Protein AF-A0A957CKR8-F1 (afdb_monomer)

Radius of gyration: 35.88 Å; Cα contacts (8 Å, |Δi|>4): 45; chains: 1; bounding box: 69×23×106 Å

pLDDT: mean 91.02, std 6.75, range [61.56, 97.62]

Solvent-accessible surface area (backbone atoms only — not comparable to full-atom values): 6537 Å² total; per-residue (Å²): 115,71,66,60,54,52,53,49,51,50,51,51,52,55,48,52,51,50,53,52,52,52,51,50,52,53,52,53,57,60,50,49,59,48,54,59,52,50,52,52,50,53,50,48,52,50,32,50,52,49,28,52,53,29,53,52,51,40,51,53,49,52,52,52,50,53,54,50,51,52,50,43,53,52,50,51,50,48,68,72,62,67,77,67,79,50,69,66,60,50,52,52,51,53,52,50,45,59,50,51,50,56,53,47,54,55,49,54,52,53,41,52,55,35,48,52,56,28,62,78,38,109

Structure (mmCIF, N/CA/C/O backbone):
data_AF-A0A957CKR8-F1
#
_entry.id   AF-A0A957CKR8-F1
#
loop_
_atom_site.group_PDB
_atom_site.id
_atom_site.type_symbol
_atom_site.label_atom_id
_atom_site.label_alt_id
_atom_site.label_comp_id
_atom_site.label_asym_id
_atom_site.label_entity_id
_atom_site.label_seq_id
_atom_site.pdbx_PDB_ins_code
_atom_site.Cartn_x
_atom_site.Cartn_y
_atom_site.Cartn_z
_atom_site.occupancy
_atom_site.B_iso_or_equiv
_atom_site.auth_seq_id
_atom_site.auth_comp_id
_atom_site.auth_asym_id
_atom_site.auth_atom_id
_atom_site.pdbx_PDB_model_num
ATOM 1 N N . MET A 1 1 ? 41.851 12.920 -68.587 1.00 61.56 1 MET A N 1
ATOM 2 C CA . MET A 1 1 ? 42.526 12.250 -67.449 1.00 61.56 1 MET A CA 1
ATOM 3 C C . MET A 1 1 ? 42.077 12.803 -66.088 1.00 61.56 1 MET A C 1
ATOM 5 O O . MET A 1 1 ? 41.659 12.007 -65.261 1.00 61.56 1 MET A O 1
ATOM 9 N N . GLY A 1 2 ? 42.070 14.126 -65.850 1.00 79.38 2 GLY A N 1
ATOM 10 C CA . GLY A 1 2 ? 41.683 14.706 -64.543 1.00 79.38 2 GLY A CA 1
ATOM 11 C C . GLY A 1 2 ? 40.209 14.538 -64.128 1.00 79.38 2 GLY A C 1
ATOM 12 O O . GLY A 1 2 ? 39.938 14.202 -62.980 1.00 79.38 2 GLY A O 1
ATOM 13 N N . GLN A 1 3 ? 39.256 14.680 -65.059 1.00 81.94 3 GLN A N 1
ATOM 14 C CA . GLN A 1 3 ? 37.820 14.490 -64.771 1.00 81.94 3 GLN A CA 1
ATOM 15 C C . GLN A 1 3 ? 37.475 13.050 -64.362 1.00 81.94 3 GLN A C 1
ATOM 17 O O . GLN A 1 3 ? 36.690 12.843 -63.445 1.00 81.94 3 GLN A O 1
ATOM 22 N N . VAL A 1 4 ? 38.100 12.047 -64.986 1.00 86.75 4 VAL A N 1
ATOM 23 C CA . VAL A 1 4 ? 37.875 10.628 -64.650 1.00 86.75 4 VAL A CA 1
ATOM 24 C C . VAL A 1 4 ? 38.375 10.314 -63.236 1.00 86.75 4 VAL A C 1
ATOM 26 O O . VAL A 1 4 ? 37.696 9.619 -62.490 1.00 86.75 4 VAL A O 1
ATOM 29 N N . GLN A 1 5 ? 39.513 10.884 -62.820 1.00 88.44 5 GLN A N 1
ATOM 30 C CA . GLN A 1 5 ? 40.001 10.757 -61.440 1.00 88.44 5 GLN A CA 1
ATOM 31 C C . GLN A 1 5 ? 39.090 11.454 -60.421 1.00 88.44 5 GLN A C 1
ATOM 33 O O . GLN A 1 5 ? 38.909 10.938 -59.321 1.00 88.44 5 GLN A O 1
ATOM 38 N N . GLN A 1 6 ? 38.515 12.610 -60.764 1.00 89.62 6 GLN A N 1
ATOM 39 C CA . GLN A 1 6 ? 37.558 13.306 -59.898 1.00 89.62 6 GLN A CA 1
ATOM 40 C C . GLN A 1 6 ? 36.255 12.514 -59.742 1.00 89.62 6 GLN A C 1
ATOM 42 O O . GLN A 1 6 ? 35.783 12.347 -58.621 1.00 89.62 6 GLN A O 1
ATOM 47 N N . LEU A 1 7 ? 35.718 11.969 -60.838 1.00 91.81 7 LEU A N 1
ATOM 48 C CA . LEU A 1 7 ? 34.526 11.118 -60.814 1.00 91.81 7 LEU A CA 1
ATOM 49 C C . LEU A 1 7 ? 34.765 9.816 -60.042 1.00 91.81 7 LEU A C 1
ATOM 51 O O . LEU A 1 7 ? 33.900 9.391 -59.283 1.00 91.81 7 LEU A O 1
ATOM 55 N N . TYR A 1 8 ? 35.951 9.217 -60.168 1.00 91.75 8 TYR A N 1
ATOM 56 C CA . TYR A 1 8 ? 36.317 8.031 -59.396 1.00 91.75 8 TYR A CA 1
ATOM 57 C C . TYR A 1 8 ? 36.395 8.323 -57.891 1.00 91.75 8 TYR A C 1
ATOM 59 O O . TYR A 1 8 ? 35.843 7.572 -57.092 1.00 91.75 8 TYR A O 1
ATOM 67 N N . LYS A 1 9 ? 37.002 9.449 -57.491 1.00 92.38 9 LYS A N 1
ATOM 68 C CA . LYS A 1 9 ? 37.015 9.880 -56.081 1.00 92.38 9 LYS A CA 1
ATOM 69 C C . LYS A 1 9 ? 35.605 10.132 -55.549 1.00 92.38 9 LYS A C 1
ATOM 71 O O . LYS A 1 9 ? 35.299 9.719 -54.437 1.00 92.38 9 LYS A O 1
ATOM 76 N N . LEU A 1 10 ? 34.743 10.765 -56.347 1.00 93.50 10 LEU A N 1
ATOM 77 C CA . LEU A 1 10 ? 33.340 10.969 -55.987 1.00 93.50 10 LEU A CA 1
ATOM 78 C C . LEU A 1 10 ? 32.623 9.629 -55.771 1.00 93.50 10 LEU A C 1
ATOM 80 O O . LEU A 1 10 ? 32.009 9.434 -54.729 1.00 93.50 10 LEU A O 1
ATOM 84 N N . GLN A 1 11 ? 32.793 8.672 -56.686 1.00 94.12 11 GLN A N 1
ATOM 85 C CA . GLN A 1 11 ? 32.226 7.329 -56.550 1.00 94.12 11 GLN A CA 1
ATOM 86 C C . GLN A 1 11 ? 32.716 6.615 -55.278 1.00 94.12 11 GLN A C 1
ATOM 88 O O . GLN A 1 11 ? 31.936 5.916 -54.626 1.00 94.12 11 GLN A O 1
ATOM 93 N N . GLN A 1 12 ? 33.995 6.764 -54.921 1.00 95.81 12 GLN A N 1
ATOM 94 C CA . GLN A 1 12 ? 34.539 6.198 -53.684 1.00 95.81 12 GLN A CA 1
ATOM 95 C C . GLN A 1 12 ? 33.850 6.801 -52.458 1.00 95.81 12 GLN A C 1
ATOM 97 O O . GLN A 1 12 ? 33.340 6.050 -51.627 1.00 95.81 12 GLN A O 1
ATOM 102 N N . TYR A 1 13 ? 33.727 8.130 -52.395 1.00 94.88 13 TYR A N 1
ATOM 103 C CA . TYR A 1 13 ? 32.999 8.797 -51.314 1.00 94.88 13 TYR A CA 1
ATOM 104 C C . TYR A 1 13 ? 31.525 8.379 -51.256 1.00 94.88 13 TYR A C 1
ATOM 106 O O . TYR A 1 13 ? 31.023 8.064 -50.180 1.00 94.88 13 TYR A O 1
ATOM 114 N N . ASP A 1 14 ? 30.840 8.281 -52.396 1.00 95.88 14 ASP A N 1
ATOM 115 C CA . ASP A 1 14 ? 29.443 7.832 -52.458 1.00 95.88 14 ASP A CA 1
ATOM 116 C C . ASP A 1 14 ? 29.270 6.381 -51.985 1.00 95.88 14 ASP A C 1
ATOM 118 O O . ASP A 1 14 ? 28.227 5.997 -51.445 1.00 95.88 14 ASP A O 1
ATOM 122 N N . THR A 1 15 ? 30.281 5.542 -52.202 1.00 96.31 15 THR A N 1
ATOM 123 C CA . THR A 1 15 ? 30.284 4.149 -51.741 1.00 96.31 15 THR A CA 1
ATOM 124 C C . THR A 1 15 ? 30.501 4.088 -50.233 1.00 96.31 15 THR A C 1
ATOM 126 O O . THR A 1 15 ? 29.700 3.469 -49.534 1.00 96.31 15 THR A O 1
ATOM 129 N N . GLU A 1 16 ? 31.480 4.829 -49.710 1.00 96.81 16 GLU A N 1
ATOM 130 C CA . GLU A 1 16 ? 31.722 4.932 -48.268 1.00 96.81 16 GLU A CA 1
ATOM 131 C C . GLU A 1 16 ? 30.513 5.502 -47.512 1.00 96.81 16 GLU A C 1
ATOM 133 O O . GLU A 1 16 ? 30.144 4.998 -46.448 1.00 96.81 16 GLU A O 1
ATOM 138 N N . ILE A 1 17 ? 29.855 6.530 -48.059 1.00 95.56 17 ILE A N 1
ATOM 139 C CA . ILE A 1 17 ? 28.637 7.108 -47.475 1.00 95.56 17 ILE A CA 1
ATOM 140 C C . ILE A 1 17 ? 27.528 6.056 -47.420 1.00 95.56 17 ILE A C 1
ATOM 142 O O . ILE A 1 17 ? 26.866 5.916 -46.385 1.00 95.56 17 ILE A O 1
ATOM 146 N N . ARG A 1 18 ? 27.325 5.292 -48.502 1.00 96.69 18 ARG A N 1
ATOM 147 C CA . ARG A 1 18 ? 26.312 4.228 -48.539 1.00 96.69 18 ARG A CA 1
ATOM 148 C C . ARG A 1 18 ? 26.589 3.144 -47.505 1.00 96.69 18 ARG A C 1
ATOM 150 O O . ARG A 1 18 ? 25.677 2.797 -46.755 1.00 96.69 18 ARG A O 1
ATOM 157 N N . GLU A 1 19 ? 27.826 2.667 -47.411 1.00 96.56 19 GLU A N 1
ATOM 158 C CA . GLU A 1 19 ? 28.231 1.648 -46.436 1.00 96.56 19 GLU A CA 1
ATOM 159 C C . GLU A 1 19 ? 28.034 2.123 -44.994 1.00 96.56 19 GLU A C 1
ATOM 161 O O . GLU A 1 19 ? 27.392 1.442 -44.190 1.00 96.56 19 GLU A O 1
ATOM 166 N N . LYS A 1 20 ? 28.507 3.332 -44.666 1.00 94.44 20 LYS A N 1
ATOM 167 C CA . LYS A 1 20 ? 28.347 3.913 -43.325 1.00 94.44 20 LYS A CA 1
ATOM 168 C C . LYS A 1 20 ? 26.876 4.124 -42.971 1.00 94.44 20 LYS A C 1
ATOM 170 O O . LYS A 1 20 ? 26.472 3.833 -41.847 1.00 94.44 20 LYS A O 1
ATOM 175 N N . THR A 1 21 ? 26.061 4.576 -43.923 1.00 94.81 21 THR A N 1
ATOM 176 C CA . THR A 1 21 ? 24.618 4.780 -43.712 1.00 94.81 21 THR A CA 1
ATOM 177 C C . THR A 1 21 ? 23.891 3.457 -43.477 1.00 94.81 21 THR A C 1
ATOM 179 O O . THR A 1 21 ? 23.013 3.377 -42.615 1.00 94.81 21 THR A O 1
ATOM 182 N N . GLN A 1 22 ? 24.246 2.412 -44.227 1.00 95.38 22 GLN A N 1
ATOM 183 C CA . GLN A 1 22 ? 23.696 1.074 -44.037 1.00 95.38 22 GLN A CA 1
ATOM 184 C C . GLN A 1 22 ? 24.077 0.524 -42.658 1.00 95.38 22 GLN A C 1
ATOM 186 O O . GLN A 1 22 ? 23.205 0.086 -41.906 1.00 95.38 22 GLN A O 1
ATOM 191 N N . ARG A 1 23 ? 25.353 0.653 -42.275 1.00 93.50 23 ARG A N 1
ATOM 192 C CA . ARG A 1 23 ? 25.835 0.204 -40.968 1.00 93.50 23 ARG A CA 1
ATOM 193 C C . ARG A 1 23 ? 25.167 0.945 -39.811 1.00 93.50 23 ARG A C 1
ATOM 19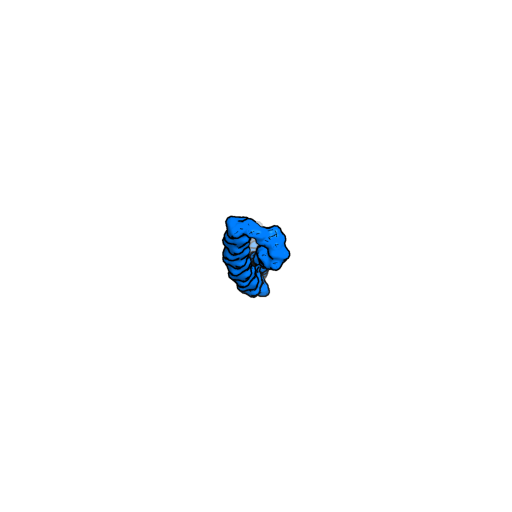5 O O . ARG A 1 23 ? 24.790 0.324 -38.822 1.00 93.50 23 ARG A O 1
ATOM 202 N N . LEU A 1 24 ? 24.976 2.258 -39.942 1.00 90.44 24 LEU A N 1
ATOM 203 C CA . LEU A 1 24 ? 24.259 3.061 -38.952 1.00 90.44 24 LEU A CA 1
ATOM 204 C C . LEU A 1 24 ? 22.807 2.590 -38.796 1.00 90.44 24 LEU A C 1
ATOM 206 O O . LEU A 1 24 ? 22.326 2.452 -37.673 1.00 90.44 24 LEU A O 1
ATOM 210 N N . ARG A 1 25 ? 22.116 2.293 -39.905 1.00 89.69 25 ARG A N 1
ATOM 211 C CA . ARG A 1 25 ? 20.749 1.752 -39.867 1.00 89.69 25 ARG A CA 1
ATOM 212 C C . ARG A 1 25 ? 20.675 0.418 -39.128 1.00 89.69 25 ARG A C 1
ATOM 214 O O . ARG A 1 25 ? 19.780 0.249 -38.307 1.00 89.69 25 ARG A O 1
ATOM 221 N N . GLU A 1 26 ? 21.603 -0.499 -39.381 1.00 89.31 26 GLU A N 1
ATOM 222 C CA . GLU A 1 26 ? 21.665 -1.792 -38.684 1.00 89.31 26 GLU A CA 1
ATOM 223 C C . GLU A 1 26 ? 21.860 -1.620 -37.175 1.00 89.31 26 GLU A C 1
ATOM 225 O O . GLU A 1 26 ? 21.124 -2.211 -36.385 1.00 89.31 26 GLU A O 1
ATOM 230 N N . VAL A 1 27 ? 22.805 -0.764 -36.773 1.00 84.94 27 VAL A N 1
ATOM 231 C CA . VAL A 1 27 ? 23.084 -0.483 -35.357 1.00 84.94 27 VAL A CA 1
ATOM 232 C C . VAL A 1 27 ? 21.870 0.143 -34.670 1.00 84.94 27 VAL A C 1
ATOM 234 O O . VAL A 1 27 ? 21.498 -0.288 -33.581 1.00 84.94 27 VAL A O 1
ATOM 237 N N . LEU A 1 28 ? 21.202 1.106 -35.311 1.00 81.31 28 LEU A N 1
ATOM 238 C CA . LEU A 1 28 ? 19.998 1.735 -34.759 1.00 81.31 28 LEU A CA 1
ATOM 239 C C . LEU A 1 28 ? 18.831 0.747 -34.631 1.00 81.31 28 LEU A C 1
ATOM 241 O O . LEU A 1 28 ? 18.094 0.799 -33.650 1.00 81.31 28 LEU A O 1
ATOM 245 N N . GLN A 1 29 ? 18.659 -0.175 -35.583 1.00 81.44 29 GLN A N 1
ATOM 246 C CA . GLN A 1 29 ? 17.638 -1.224 -35.482 1.00 81.44 29 GLN A CA 1
ATOM 247 C C . GLN A 1 29 ? 17.959 -2.220 -34.362 1.00 81.44 29 GLN A C 1
ATOM 249 O O . GLN A 1 29 ? 17.066 -2.563 -33.592 1.00 81.44 29 GLN A O 1
ATOM 254 N N . ALA A 1 30 ? 19.223 -2.620 -34.198 1.00 79.50 30 ALA A N 1
ATOM 255 C CA . ALA A 1 30 ? 19.647 -3.443 -33.064 1.00 79.50 30 ALA A CA 1
ATOM 256 C C . ALA A 1 30 ? 19.416 -2.721 -31.723 1.00 79.50 30 ALA A C 1
ATOM 258 O O . ALA A 1 30 ? 18.969 -3.325 -30.747 1.00 79.50 30 ALA A O 1
ATOM 259 N N . GLN A 1 31 ? 19.628 -1.401 -31.689 1.00 73.25 31 GLN A N 1
ATOM 260 C CA . GLN A 1 31 ? 19.362 -0.572 -30.518 1.00 73.25 31 GLN A CA 1
ATOM 261 C C . GLN A 1 31 ? 17.863 -0.419 -30.216 1.00 73.25 31 GLN A C 1
ATOM 263 O O . GLN A 1 31 ? 17.522 -0.199 -29.059 1.00 73.25 31 GLN A O 1
ATOM 268 N N . LYS A 1 32 ? 16.942 -0.605 -31.175 1.00 66.06 32 LYS A N 1
ATOM 269 C CA . LYS A 1 32 ? 15.494 -0.659 -30.874 1.00 66.06 32 LYS A CA 1
ATOM 270 C C . LYS A 1 32 ? 15.109 -1.827 -29.965 1.00 66.06 32 LYS A C 1
ATOM 272 O O . LYS A 1 32 ? 14.101 -1.720 -29.273 1.00 66.06 32 LYS A O 1
ATOM 277 N N . GLY A 1 33 ? 15.929 -2.878 -29.859 1.00 65.00 33 GLY A N 1
ATOM 278 C CA . GLY A 1 33 ? 15.787 -3.882 -28.794 1.00 65.00 33 GLY A CA 1
ATOM 279 C C . GLY A 1 33 ? 15.816 -3.266 -27.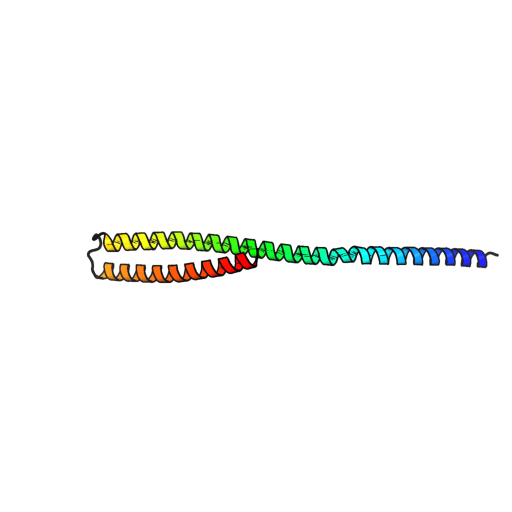383 1.00 65.00 33 GLY A C 1
ATOM 280 O O . GLY A 1 33 ? 15.212 -3.794 -26.453 1.00 65.00 33 GLY A O 1
ATOM 281 N N . ASN A 1 34 ? 16.422 -2.084 -27.234 1.00 73.62 34 ASN A N 1
ATOM 282 C CA . ASN A 1 34 ? 16.414 -1.293 -26.007 1.00 73.62 34 ASN A CA 1
ATOM 283 C C . ASN A 1 34 ? 15.048 -0.644 -25.720 1.00 73.62 34 ASN A C 1
ATOM 285 O O . ASN A 1 34 ? 14.756 -0.386 -24.565 1.00 73.62 34 ASN A O 1
ATOM 289 N N . GLN A 1 35 ? 14.172 -0.415 -26.708 1.00 79.62 35 GLN A N 1
ATOM 290 C CA . GLN A 1 35 ? 12.827 0.122 -26.434 1.00 79.62 35 GLN A CA 1
ATOM 291 C C . GLN A 1 35 ? 11.969 -0.880 -25.658 1.00 79.62 35 GLN A C 1
ATOM 293 O O . GLN A 1 35 ? 11.254 -0.490 -24.741 1.00 79.62 35 GLN A O 1
ATOM 298 N N . VAL A 1 36 ? 12.085 -2.176 -25.969 1.00 83.12 36 VAL A N 1
ATOM 299 C CA . VAL A 1 36 ? 11.428 -3.243 -25.194 1.00 83.12 36 VAL A CA 1
ATOM 300 C C . VAL A 1 36 ? 11.978 -3.272 -23.768 1.00 83.12 36 VAL A C 1
ATOM 302 O O . VAL A 1 36 ? 11.207 -3.334 -22.815 1.00 83.12 36 VAL A O 1
ATOM 305 N N . LEU A 1 37 ? 13.300 -3.147 -23.612 1.00 84.06 37 LEU A N 1
ATOM 306 C CA . LEU A 1 37 ? 13.945 -3.068 -22.302 1.00 84.06 37 LEU A CA 1
ATOM 307 C C . LEU A 1 37 ? 13.528 -1.811 -21.520 1.00 84.06 37 LEU A C 1
ATOM 309 O O . LEU A 1 37 ? 13.279 -1.896 -20.323 1.00 84.06 37 LEU A O 1
ATOM 313 N N . GLN A 1 38 ? 13.433 -0.653 -22.172 1.00 85.44 38 GLN A N 1
ATOM 314 C CA . GLN A 1 38 ? 12.977 0.601 -21.570 1.00 85.44 38 GLN A CA 1
ATOM 315 C C . GLN A 1 38 ? 11.513 0.507 -21.139 1.00 85.44 38 GLN A C 1
ATOM 317 O O . GLN A 1 38 ? 11.188 0.896 -20.023 1.00 85.44 38 GLN A O 1
ATOM 322 N N . ALA A 1 39 ? 10.647 -0.069 -21.976 1.00 88.69 39 ALA A N 1
ATOM 323 C CA . ALA A 1 39 ? 9.251 -0.306 -21.629 1.00 88.69 39 ALA A CA 1
ATOM 324 C C . ALA A 1 39 ? 9.119 -1.281 -20.449 1.00 88.69 39 ALA A C 1
ATOM 326 O O . ALA A 1 39 ? 8.333 -1.037 -19.537 1.00 88.69 39 ALA A O 1
ATOM 327 N N . ALA A 1 40 ? 9.913 -2.356 -20.426 1.00 88.06 40 ALA A N 1
ATOM 328 C CA . ALA A 1 40 ? 9.951 -3.292 -19.306 1.00 88.06 40 ALA A CA 1
ATOM 329 C C . ALA A 1 40 ? 10.447 -2.622 -18.013 1.00 88.06 40 ALA A C 1
ATOM 331 O O . ALA A 1 40 ? 9.848 -2.819 -16.961 1.00 88.06 40 ALA A O 1
ATOM 332 N N . LYS A 1 41 ? 11.484 -1.777 -18.093 1.00 89.31 41 LYS A N 1
ATOM 333 C CA . LYS A 1 41 ? 11.983 -0.991 -16.954 1.00 89.31 41 LYS A CA 1
ATOM 334 C C . LYS A 1 41 ? 10.938 -0.016 -16.420 1.00 89.31 41 LYS A C 1
ATOM 336 O O . LYS A 1 41 ? 10.736 0.024 -15.216 1.00 89.31 41 LYS A O 1
ATOM 341 N N . ALA A 1 42 ? 10.242 0.708 -17.295 1.00 91.12 42 ALA A N 1
ATOM 342 C CA . ALA A 1 42 ? 9.187 1.637 -16.890 1.00 91.12 42 ALA A CA 1
ATOM 343 C C . ALA A 1 42 ? 8.010 0.914 -16.209 1.00 91.12 42 ALA A C 1
ATOM 345 O O . ALA A 1 42 ? 7.477 1.394 -15.209 1.00 91.12 42 ALA A O 1
ATOM 346 N N . ARG A 1 43 ? 7.627 -0.268 -16.716 1.00 90.88 43 ARG A N 1
ATOM 347 C CA . ARG A 1 43 ? 6.612 -1.122 -16.076 1.00 90.88 43 ARG A CA 1
ATOM 348 C C . ARG A 1 43 ? 7.064 -1.598 -14.701 1.00 90.88 43 ARG A C 1
ATOM 350 O O . ARG A 1 43 ? 6.294 -1.490 -13.758 1.00 90.88 43 ARG A O 1
ATOM 357 N N . LEU A 1 44 ? 8.307 -2.069 -14.589 1.00 91.44 44 LEU A N 1
ATOM 358 C CA . LEU A 1 44 ? 8.887 -2.492 -13.316 1.00 91.44 44 LEU A CA 1
ATOM 359 C C . LEU A 1 44 ? 8.915 -1.341 -12.306 1.00 91.44 44 LEU A C 1
ATOM 361 O O . LEU A 1 44 ? 8.513 -1.524 -11.168 1.00 91.44 44 LEU A O 1
ATOM 365 N N . GLU A 1 45 ? 9.349 -0.153 -12.718 1.00 92.88 45 GLU A N 1
ATOM 366 C CA . GLU A 1 45 ? 9.397 1.030 -11.854 1.00 92.88 45 GLU A CA 1
ATOM 367 C C . GLU A 1 45 ? 8.000 1.435 -11.364 1.00 92.88 45 GLU A C 1
ATOM 369 O O . GLU A 1 45 ? 7.812 1.724 -10.183 1.00 92.88 45 GLU A O 1
ATOM 374 N N . THR A 1 46 ? 6.997 1.365 -12.244 1.00 91.69 46 THR A N 1
ATOM 375 C CA . THR A 1 46 ? 5.595 1.630 -11.888 1.00 91.69 46 THR A CA 1
ATOM 376 C C . THR A 1 46 ? 5.057 0.585 -10.906 1.00 91.69 46 THR A C 1
ATOM 378 O O . THR A 1 46 ? 4.430 0.952 -9.912 1.00 91.69 46 THR A O 1
ATOM 381 N N . ALA A 1 47 ? 5.324 -0.703 -11.147 1.00 90.25 47 ALA A N 1
ATOM 382 C CA . ALA A 1 47 ? 4.914 -1.792 -10.260 1.00 90.25 47 ALA A CA 1
ATOM 383 C C . ALA A 1 47 ? 5.570 -1.659 -8.878 1.00 90.25 47 ALA A C 1
ATOM 385 O O . ALA A 1 47 ? 4.876 -1.652 -7.867 1.00 90.25 47 ALA A O 1
ATOM 386 N N . VAL A 1 48 ? 6.885 -1.415 -8.831 1.00 93.25 48 VAL A N 1
ATOM 387 C CA . VAL A 1 48 ? 7.631 -1.197 -7.581 1.00 93.25 48 VAL A CA 1
ATOM 388 C C . VAL A 1 48 ? 7.090 0.007 -6.810 1.00 93.25 48 VAL A C 1
ATOM 390 O O . VAL A 1 48 ? 6.895 -0.086 -5.601 1.00 93.25 48 VAL A O 1
ATOM 393 N N . SER A 1 49 ? 6.817 1.128 -7.484 1.00 93.44 49 SER A N 1
ATOM 394 C CA . SER A 1 49 ? 6.231 2.304 -6.832 1.00 93.44 49 SER A CA 1
ATOM 395 C C . SER A 1 49 ? 4.839 2.010 -6.268 1.00 93.44 49 SER A C 1
ATOM 397 O O . SER A 1 49 ? 4.518 2.449 -5.163 1.00 93.44 49 SER A O 1
ATOM 399 N N . THR A 1 50 ? 4.014 1.275 -7.017 1.00 91.62 50 THR A N 1
ATOM 400 C CA . THR A 1 50 ? 2.660 0.892 -6.591 1.00 91.62 50 THR A CA 1
ATOM 401 C C . THR A 1 50 ? 2.734 -0.007 -5.362 1.00 91.62 50 THR A C 1
ATOM 403 O O . THR A 1 50 ? 2.142 0.326 -4.336 1.00 91.62 50 THR A O 1
ATOM 406 N N . LEU A 1 51 ? 3.564 -1.051 -5.415 1.00 92.88 51 LEU A N 1
ATOM 407 C CA . LEU A 1 51 ? 3.806 -1.972 -4.311 1.00 92.88 51 LEU A CA 1
ATOM 408 C C . LEU A 1 51 ? 4.280 -1.242 -3.048 1.00 92.88 51 LEU A C 1
ATOM 410 O O . LEU A 1 51 ? 3.712 -1.426 -1.974 1.00 92.88 51 LEU A O 1
ATOM 414 N N . GLN A 1 52 ? 5.273 -0.356 -3.170 1.00 94.00 52 GLN A N 1
ATOM 415 C CA . GLN A 1 52 ? 5.781 0.420 -2.035 1.00 94.00 52 GLN A CA 1
ATOM 416 C C . GLN A 1 52 ? 4.699 1.307 -1.414 1.00 94.00 52 GLN A C 1
ATOM 418 O O . GLN A 1 52 ? 4.547 1.330 -0.192 1.00 94.00 52 GLN A O 1
ATOM 423 N N . SER A 1 53 ? 3.928 2.024 -2.236 1.00 94.38 53 SER A N 1
ATOM 424 C CA . SER A 1 53 ? 2.836 2.861 -1.730 1.00 94.38 53 SER A CA 1
ATOM 425 C C . SER A 1 53 ? 1.741 2.041 -1.037 1.00 94.38 53 SER A C 1
ATOM 427 O O . SER A 1 53 ? 1.292 2.425 0.045 1.00 94.38 53 SER A O 1
ATOM 429 N N . GLY A 1 54 ? 1.372 0.884 -1.597 1.00 94.50 54 GLY A N 1
ATOM 430 C CA . GLY A 1 54 ? 0.406 -0.037 -1.001 1.00 94.50 54 GLY A CA 1
ATOM 431 C C . GLY A 1 54 ? 0.891 -0.599 0.336 1.00 94.50 54 GLY A C 1
ATOM 432 O O . GLY A 1 54 ? 0.155 -0.572 1.319 1.00 94.50 54 GLY A O 1
ATOM 433 N N . GLN A 1 55 ? 2.159 -1.009 0.421 1.00 93.62 55 GLN A N 1
ATOM 434 C CA . GLN A 1 55 ? 2.771 -1.511 1.656 1.00 93.62 55 GLN A CA 1
ATOM 435 C C . GLN A 1 55 ? 2.819 -0.452 2.766 1.00 93.62 55 GLN A C 1
ATOM 437 O O . GLN A 1 55 ? 2.547 -0.765 3.928 1.00 93.62 55 GLN A O 1
ATOM 442 N N . ILE A 1 56 ? 3.141 0.802 2.425 1.00 96.25 56 ILE A N 1
ATOM 443 C CA . ILE A 1 56 ? 3.108 1.922 3.379 1.00 96.25 56 ILE A CA 1
ATOM 444 C C . ILE A 1 56 ? 1.679 2.124 3.885 1.00 96.25 56 ILE A C 1
ATOM 446 O O . ILE A 1 56 ? 1.460 2.112 5.095 1.00 96.25 56 ILE A O 1
ATOM 450 N N . LYS A 1 57 ? 0.701 2.212 2.974 1.00 95.69 57 LYS A N 1
ATOM 451 C CA . LYS A 1 57 ? -0.708 2.397 3.339 1.00 95.69 57 LYS A CA 1
ATOM 452 C C . LYS A 1 57 ? -1.218 1.261 4.231 1.00 95.69 57 LYS A C 1
ATOM 454 O O . LYS A 1 57 ? -1.846 1.521 5.253 1.00 95.69 57 LYS A O 1
ATOM 459 N N . HIS A 1 58 ? -0.900 0.012 3.894 1.00 94.69 58 HIS A N 1
ATOM 460 C CA . HIS A 1 58 ? -1.266 -1.157 4.692 1.00 94.69 58 HIS A CA 1
ATOM 461 C C . HIS A 1 58 ? -0.710 -1.065 6.120 1.00 94.69 58 HIS A C 1
ATOM 463 O O . HIS A 1 58 ? -1.422 -1.308 7.099 1.00 94.69 58 HIS A O 1
ATOM 469 N N . LYS A 1 59 ? 0.565 -0.682 6.255 1.00 96.12 59 LYS A N 1
ATOM 470 C CA . LYS A 1 59 ? 1.214 -0.516 7.557 1.00 96.12 59 LYS A CA 1
ATOM 471 C C . LYS A 1 59 ? 0.561 0.595 8.380 1.00 96.12 59 LYS A C 1
ATOM 473 O O . LYS A 1 59 ? 0.324 0.390 9.570 1.00 96.12 59 LYS A O 1
ATOM 478 N N . ASP A 1 60 ? 0.261 1.733 7.762 1.00 96.94 60 ASP A N 1
ATOM 479 C CA . ASP A 1 60 ? -0.362 2.874 8.436 1.00 96.94 60 ASP A CA 1
ATOM 480 C C . ASP A 1 60 ? -1.765 2.523 8.951 1.00 96.94 60 ASP A C 1
ATOM 482 O O . ASP A 1 60 ? -2.056 2.729 10.131 1.00 96.94 60 ASP A O 1
ATOM 486 N N . LEU A 1 61 ? -2.596 1.890 8.116 1.00 96.56 61 LEU A N 1
ATOM 487 C CA . LEU A 1 61 ? -3.929 1.430 8.515 1.00 96.56 61 LEU A CA 1
ATOM 488 C C . LEU A 1 61 ? -3.866 0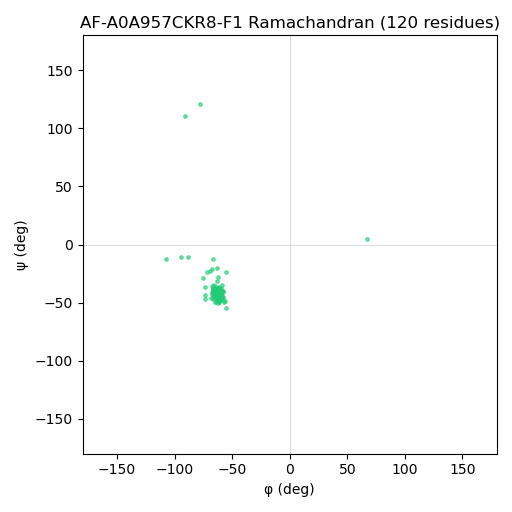.369 9.621 1.00 96.56 61 LEU A C 1
ATOM 490 O O . LEU A 1 61 ? -4.639 0.411 10.576 1.00 96.56 61 LEU A O 1
ATOM 494 N N . THR A 1 62 ? -2.902 -0.554 9.553 1.00 95.25 62 THR A N 1
ATOM 495 C CA . THR A 1 62 ? -2.699 -1.565 10.604 1.00 95.25 62 THR A CA 1
ATOM 496 C C . THR A 1 62 ? -2.338 -0.917 11.946 1.00 95.25 62 THR A C 1
ATOM 498 O O . THR A 1 62 ? -2.815 -1.352 12.998 1.00 95.25 62 THR A O 1
ATOM 501 N N . LEU A 1 63 ? -1.512 0.134 11.937 1.00 97.62 63 LEU A N 1
ATOM 502 C CA . LEU A 1 63 ? -1.177 0.893 13.146 1.00 97.62 63 LEU A CA 1
ATOM 503 C C . LEU A 1 63 ? -2.394 1.651 13.693 1.00 97.62 63 LEU A C 1
ATOM 505 O O . LEU A 1 63 ? -2.625 1.636 14.906 1.00 97.62 63 LEU A O 1
ATOM 509 N N . GLU A 1 64 ? -3.201 2.263 12.822 1.00 96.94 64 GLU A N 1
ATOM 510 C CA . GLU A 1 64 ? -4.465 2.897 13.217 1.00 96.94 64 GLU A CA 1
ATOM 511 C C . GLU A 1 64 ? -5.413 1.873 13.864 1.00 96.94 64 GLU A C 1
ATOM 513 O O . GLU A 1 64 ? -5.957 2.134 14.942 1.00 96.94 64 GLU A O 1
ATOM 518 N N . LEU A 1 65 ? -5.529 0.670 13.288 1.00 97.25 65 LEU A N 1
ATOM 519 C CA . LEU A 1 65 ? -6.370 -0.411 13.805 1.00 97.25 65 LEU A CA 1
ATOM 520 C C . LEU A 1 65 ? -5.934 -0.850 15.205 1.00 97.25 65 LEU A C 1
ATOM 522 O O . LEU A 1 65 ? -6.766 -1.059 16.090 1.00 97.25 65 LEU A O 1
ATOM 526 N N . GLN A 1 66 ? -4.626 -0.964 15.440 1.00 96.50 66 GLN A N 1
ATOM 527 C CA . GLN A 1 66 ? -4.079 -1.290 16.760 1.00 96.50 66 GLN A CA 1
ATOM 528 C C . GLN A 1 66 ? -4.407 -0.212 17.801 1.00 96.50 66 GLN A C 1
ATOM 530 O O . GLN A 1 66 ? -4.814 -0.534 18.926 1.00 96.50 66 GLN A O 1
ATOM 535 N N . GLY A 1 67 ? -4.270 1.065 17.433 1.00 96.56 67 GLY A N 1
ATOM 536 C CA . GLY A 1 67 ? -4.636 2.190 18.293 1.00 96.56 67 GLY A CA 1
ATOM 537 C C . GLY A 1 67 ? -6.127 2.187 18.633 1.00 96.56 67 GLY A C 1
ATOM 538 O O . GLY A 1 67 ? -6.507 2.300 19.803 1.00 96.56 67 GLY A O 1
ATOM 539 N N . LEU A 1 68 ? -6.973 1.967 17.626 1.00 96.19 68 LEU A N 1
ATOM 540 C CA . LEU A 1 68 ? -8.419 1.891 17.785 1.00 96.19 68 LEU A CA 1
ATOM 541 C C . LEU A 1 68 ? -8.837 0.716 18.678 1.00 96.19 68 LEU A C 1
ATOM 543 O O . LEU A 1 68 ? -9.601 0.909 19.621 1.00 96.19 68 LEU A O 1
ATOM 547 N N . ASN A 1 69 ? -8.268 -0.472 18.462 1.00 95.38 69 ASN A N 1
ATOM 548 C CA . ASN A 1 69 ? -8.504 -1.652 19.296 1.00 95.38 69 ASN A CA 1
ATOM 549 C C . ASN A 1 69 ? -8.106 -1.426 20.758 1.00 95.38 69 ASN A C 1
ATOM 551 O O . ASN A 1 69 ? -8.791 -1.880 21.676 1.00 95.38 69 ASN A O 1
ATOM 555 N N . THR A 1 70 ? -7.016 -0.697 20.991 1.00 96.81 70 THR A N 1
ATOM 556 C CA . THR A 1 70 ? -6.600 -0.316 22.346 1.00 96.81 70 THR A CA 1
ATOM 557 C C . THR A 1 70 ? -7.625 0.618 22.991 1.00 96.81 70 THR A C 1
ATOM 559 O O . THR A 1 70 ? -7.966 0.450 24.165 1.00 96.81 70 THR A O 1
ATOM 562 N N . LYS A 1 71 ? -8.165 1.573 22.223 1.00 95.00 71 LYS A N 1
ATOM 563 C CA . LYS A 1 71 ? -9.200 2.497 22.695 1.00 95.00 71 LYS A CA 1
ATOM 564 C C . LYS A 1 71 ? -10.513 1.775 23.012 1.00 95.00 71 LYS A C 1
ATOM 566 O O . LYS A 1 71 ? -11.050 1.994 24.094 1.00 95.00 71 LYS A O 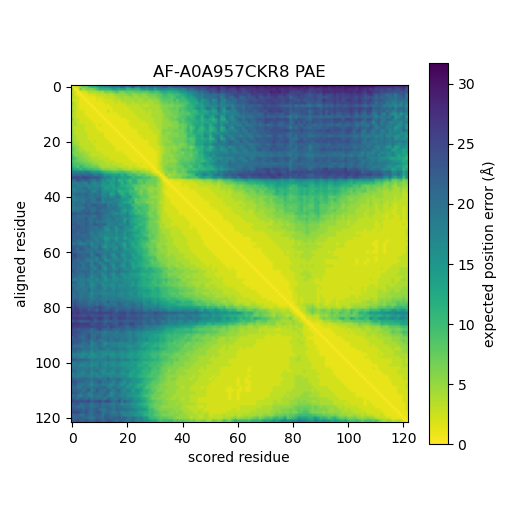1
ATOM 571 N N . VAL A 1 72 ? -10.973 0.881 22.132 1.00 94.31 72 VAL A N 1
ATOM 572 C CA . VAL A 1 72 ? -12.163 0.036 22.355 1.00 94.31 72 VAL A CA 1
ATOM 573 C C . VAL A 1 72 ? -12.017 -0.745 23.658 1.00 94.31 72 VAL A C 1
ATOM 575 O O . VAL A 1 72 ? -12.829 -0.564 24.561 1.00 94.31 72 VAL A O 1
ATOM 578 N N . LYS A 1 73 ? -10.920 -1.498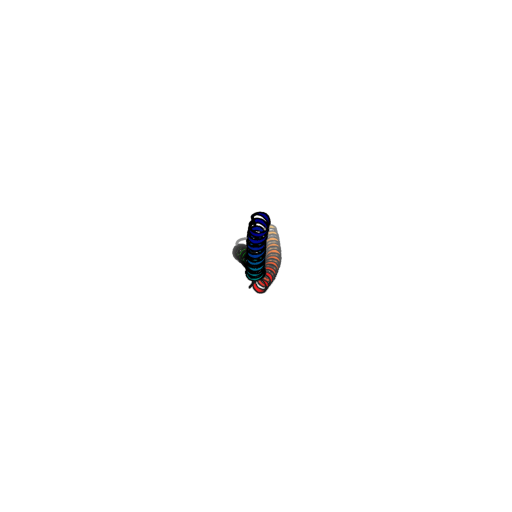 23.823 1.00 94.75 73 LYS A N 1
ATOM 579 C CA . LYS A 1 73 ? -10.660 -2.279 25.045 1.00 94.75 73 LYS A CA 1
ATOM 580 C C . LYS A 1 73 ? -10.631 -1.418 26.306 1.00 94.75 73 LYS A C 1
ATOM 582 O O . LYS A 1 73 ? -11.118 -1.830 27.355 1.00 94.75 73 LYS A O 1
ATOM 587 N N . SER A 1 74 ? -10.045 -0.223 26.235 1.00 94.12 74 SER A N 1
ATOM 588 C CA . SER A 1 74 ? -10.024 0.714 27.364 1.00 94.12 74 SER A CA 1
ATOM 589 C C . SER A 1 74 ? -11.435 1.176 27.746 1.00 94.12 74 SER A C 1
ATOM 591 O O . SER A 1 74 ? -11.787 1.177 28.930 1.00 94.12 74 SER A O 1
ATOM 593 N N . SER A 1 75 ? -12.265 1.515 26.757 1.00 92.38 75 SER A N 1
ATOM 594 C CA . SER A 1 75 ? -13.654 1.924 26.976 1.00 92.38 75 SER A CA 1
ATOM 595 C C . SER A 1 75 ? -14.524 0.775 27.494 1.00 92.38 75 SER A C 1
ATOM 597 O O . SER A 1 75 ? -15.263 0.975 28.455 1.00 92.38 75 SER A O 1
ATOM 599 N N . GLU A 1 76 ? -14.382 -0.437 26.953 1.00 92.62 76 GLU A N 1
ATOM 600 C CA . GLU A 1 76 ? -15.055 -1.642 27.459 1.00 92.62 76 GLU A CA 1
ATOM 601 C C . GLU A 1 76 ? -14.667 -1.929 28.911 1.00 92.62 76 GLU A C 1
ATOM 603 O O . GLU A 1 76 ? -15.529 -2.102 29.771 1.00 92.62 76 GLU A O 1
ATOM 608 N N . ASN A 1 77 ? -13.369 -1.892 29.226 1.00 93.75 77 ASN A N 1
ATOM 609 C CA . ASN A 1 77 ? -12.895 -2.073 30.595 1.00 93.75 77 ASN A CA 1
ATOM 610 C C . ASN A 1 77 ? -13.498 -1.029 31.540 1.00 93.75 77 ASN A C 1
ATOM 612 O O . ASN A 1 77 ? -13.896 -1.372 32.651 1.00 93.75 77 ASN A O 1
ATOM 616 N N . ARG A 1 78 ? -13.606 0.240 31.122 1.00 90.69 78 ARG A N 1
ATOM 617 C CA . ARG A 1 78 ? -14.277 1.281 31.920 1.00 90.69 78 ARG A CA 1
ATOM 618 C C . ARG A 1 78 ? -15.757 0.963 32.124 1.00 90.69 78 ARG A C 1
ATOM 620 O O . ARG A 1 78 ? -16.208 1.053 33.267 1.00 90.69 78 ARG A O 1
ATOM 627 N N . LEU A 1 79 ? -16.464 0.541 31.074 1.00 88.94 79 LEU A N 1
ATOM 628 C CA . LEU A 1 79 ? -17.889 0.203 31.113 1.00 88.94 79 LEU A CA 1
ATOM 629 C C . LEU A 1 79 ? -18.169 -0.944 32.092 1.00 88.94 79 LEU A C 1
ATOM 631 O O . LEU A 1 79 ? -19.071 -0.846 32.921 1.00 88.94 79 LEU A O 1
ATOM 635 N N . TYR A 1 80 ? -17.354 -1.999 32.044 1.00 87.75 80 TYR A N 1
ATOM 636 C CA . TYR A 1 80 ? -17.538 -3.202 32.860 1.00 87.75 80 TYR A CA 1
ATOM 637 C C . TYR A 1 80 ? -16.858 -3.145 34.233 1.00 87.75 80 TYR A C 1
ATOM 639 O O . TYR A 1 80 ? -17.134 -3.981 35.089 1.00 87.75 80 TYR A O 1
ATOM 647 N N . SER A 1 81 ? -16.001 -2.151 34.495 1.00 90.19 81 SER A N 1
ATOM 648 C CA . SER A 1 81 ? -15.299 -2.021 35.784 1.00 90.19 81 SER A CA 1
ATOM 649 C C . SER A 1 81 ? -16.205 -1.702 36.977 1.00 90.19 81 SER A C 1
ATOM 651 O O . SER A 1 81 ? -15.732 -1.719 38.113 1.00 90.19 81 SER A O 1
ATOM 653 N N . GLY A 1 82 ? -17.464 -1.320 36.739 1.00 84.06 82 GLY A N 1
ATOM 654 C CA . GLY A 1 82 ? -18.386 -0.854 37.780 1.00 84.06 82 GLY A CA 1
ATOM 655 C C . GLY A 1 82 ? -17.998 0.490 38.413 1.00 84.06 82 GLY A C 1
ATOM 656 O O . GLY A 1 82 ? -18.659 0.934 39.348 1.00 84.06 82 GLY A O 1
ATOM 657 N N . LYS A 1 83 ? -16.940 1.156 37.920 1.00 85.00 83 LYS A N 1
ATOM 658 C CA . LYS A 1 83 ? -16.492 2.472 38.411 1.00 85.00 83 LYS A CA 1
ATOM 659 C C . LYS A 1 83 ? -17.392 3.615 37.947 1.00 85.00 83 LYS A C 1
ATOM 661 O O . LYS A 1 83 ? -17.485 4.626 38.636 1.00 85.00 83 LYS A O 1
ATOM 666 N N . VAL A 1 84 ? -18.029 3.465 36.786 1.00 82.12 84 VAL A N 1
ATOM 667 C CA . VAL A 1 84 ? -18.988 4.435 36.254 1.00 82.12 84 VAL A CA 1
ATOM 668 C C . VAL A 1 84 ? -20.376 4.049 36.750 1.00 82.12 84 VAL A C 1
ATOM 670 O O . VAL A 1 84 ? -20.922 3.024 36.357 1.00 82.12 84 VAL A O 1
ATOM 673 N N . THR A 1 85 ? -20.937 4.860 37.641 1.00 82.31 85 THR A N 1
ATOM 674 C CA . THR A 1 85 ? -22.248 4.612 38.266 1.00 82.31 85 THR A CA 1
ATOM 675 C C . THR A 1 85 ? -23.338 5.548 37.746 1.00 82.31 85 THR A C 1
ATOM 677 O O . THR A 1 85 ? -24.523 5.312 37.976 1.00 82.31 85 THR A O 1
ATOM 680 N N . ASN A 1 86 ? -22.956 6.602 37.019 1.00 88.94 86 ASN A N 1
ATOM 681 C CA . ASN A 1 86 ? -23.887 7.540 36.411 1.00 88.94 86 ASN A CA 1
ATOM 682 C C . ASN A 1 86 ? -24.489 6.938 35.132 1.00 88.94 86 ASN A C 1
ATOM 684 O O . ASN A 1 86 ? -23.774 6.631 34.180 1.00 88.94 86 ASN A O 1
ATOM 688 N N . THR A 1 87 ? -25.815 6.817 35.090 1.00 88.31 87 THR A N 1
ATOM 689 C CA . THR A 1 87 ? -26.558 6.258 33.950 1.00 88.31 87 THR A CA 1
ATOM 690 C C . THR A 1 87 ? -26.325 7.012 32.644 1.00 88.31 87 THR A C 1
ATOM 692 O O . THR A 1 87 ? -26.253 6.383 31.590 1.00 88.31 87 THR A O 1
ATOM 695 N N . LYS A 1 88 ? -26.159 8.339 32.693 1.00 90.44 88 LYS A N 1
ATOM 696 C CA . LYS A 1 88 ? -25.861 9.138 31.499 1.00 90.44 88 LYS A CA 1
ATOM 697 C C . LYS A 1 88 ? -24.460 8.838 30.966 1.00 90.44 88 LYS A C 1
ATOM 699 O O . LYS A 1 88 ? -24.304 8.584 29.780 1.00 90.44 88 LYS A O 1
ATOM 704 N N . GLU A 1 89 ? -23.469 8.785 31.854 1.00 89.75 89 GLU A N 1
ATOM 705 C CA . GLU A 1 89 ? -22.080 8.487 31.483 1.00 89.75 89 GLU A CA 1
ATOM 706 C C . GLU A 1 89 ? -21.930 7.064 30.920 1.00 89.75 89 GLU A C 1
ATOM 708 O O . GLU A 1 89 ? -21.189 6.857 29.964 1.00 89.75 89 GLU A O 1
ATOM 713 N N . LEU A 1 90 ? -22.680 6.089 31.450 1.00 90.50 90 LEU A N 1
ATOM 714 C CA . LEU A 1 90 ? -22.738 4.732 30.892 1.00 90.50 90 LEU A CA 1
ATOM 715 C C . LEU A 1 90 ? -23.303 4.715 29.466 1.00 90.50 90 LEU A C 1
ATOM 717 O O . LEU A 1 90 ? -22.730 4.065 28.595 1.00 90.50 90 LEU A O 1
ATOM 721 N N . SER A 1 91 ? -24.399 5.438 29.221 1.00 91.38 91 SER A N 1
ATOM 722 C CA . SER A 1 91 ? -25.007 5.546 27.888 1.00 91.38 91 SER A CA 1
ATOM 723 C C . SER A 1 91 ? -24.070 6.225 26.884 1.00 91.38 91 SER A C 1
ATOM 725 O O . SER A 1 91 ? -23.976 5.799 25.729 1.00 91.38 91 SER A O 1
ATOM 727 N N . ASP A 1 92 ? -23.365 7.270 27.319 1.00 93.25 92 ASP A N 1
ATOM 728 C CA . ASP A 1 92 ? -22.379 7.971 26.495 1.00 93.25 92 ASP A CA 1
ATOM 729 C C . ASP A 1 92 ? -21.208 7.035 26.146 1.00 93.25 92 ASP A C 1
ATOM 731 O O . ASP A 1 92 ? -20.803 6.947 24.987 1.00 93.25 92 ASP A O 1
ATOM 735 N N . LEU A 1 93 ? -20.718 6.258 27.120 1.00 92.50 93 LEU A N 1
ATOM 736 C CA . LEU A 1 93 ? -19.631 5.296 26.928 1.00 92.50 93 LEU A CA 1
ATOM 737 C C . LEU A 1 93 ? -20.029 4.131 26.004 1.00 92.50 93 LEU A C 1
ATOM 739 O O . LEU A 1 93 ? -19.242 3.733 25.147 1.00 92.50 93 LEU A O 1
ATOM 743 N N . GLN A 1 94 ? -21.255 3.612 26.125 1.00 92.44 94 GLN A N 1
ATOM 744 C CA . GLN A 1 94 ? -21.802 2.608 25.201 1.00 92.44 94 GLN A CA 1
ATOM 745 C C . GLN A 1 94 ? -21.888 3.145 23.768 1.00 92.44 94 GLN A C 1
ATOM 747 O O . GLN A 1 94 ? -21.519 2.453 22.819 1.00 92.44 94 GLN A O 1
ATOM 752 N N . SER A 1 95 ? -22.329 4.395 23.610 1.00 95.00 95 SER A N 1
ATOM 753 C CA . SER A 1 95 ? 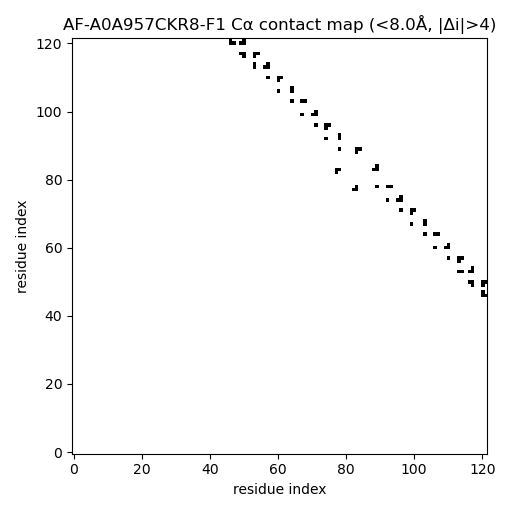-22.410 5.051 22.301 1.00 95.00 95 SER A CA 1
ATOM 754 C C . SER A 1 95 ? -21.025 5.282 21.691 1.00 95.00 95 SER A C 1
ATOM 756 O O . SER A 1 95 ? -20.847 5.111 20.482 1.00 95.00 95 SER A O 1
ATOM 758 N N . GLU A 1 96 ? -20.030 5.635 22.514 1.00 93.81 96 GLU A N 1
ATOM 759 C CA . GLU A 1 96 ? -18.635 5.742 22.081 1.00 93.81 96 GLU A CA 1
ATOM 760 C C . GLU A 1 96 ? -18.111 4.389 21.585 1.00 93.81 96 GLU A C 1
ATOM 762 O O . GLU A 1 96 ? -17.584 4.331 20.476 1.00 93.81 96 GLU A O 1
ATOM 767 N N . ILE A 1 97 ? -18.297 3.305 22.347 1.00 95.00 97 ILE A N 1
ATOM 768 C CA . ILE A 1 97 ? -17.862 1.954 21.950 1.00 95.00 97 ILE A CA 1
ATOM 769 C C . ILE A 1 97 ? -18.491 1.559 20.610 1.00 95.00 97 ILE A C 1
ATOM 771 O O . ILE A 1 97 ? -17.761 1.225 19.681 1.00 95.00 97 ILE A O 1
ATOM 775 N N . ALA A 1 98 ? -19.808 1.719 20.452 1.00 96.00 98 ALA A N 1
ATOM 776 C CA . ALA A 1 98 ? -20.500 1.404 19.200 1.00 96.00 98 ALA A CA 1
ATOM 777 C C . ALA A 1 98 ? -20.032 2.266 18.008 1.00 96.00 98 ALA A C 1
ATOM 779 O O . ALA A 1 98 ? -20.135 1.871 16.846 1.00 96.00 98 ALA A O 1
ATOM 780 N N . SER A 1 99 ? -19.553 3.488 18.255 1.00 96.50 99 SER A N 1
ATOM 781 C CA . SER A 1 99 ? -18.932 4.327 17.222 1.00 96.50 99 SER A CA 1
ATOM 782 C C . SER A 1 99 ? -17.535 3.819 16.847 1.00 96.50 99 SER A C 1
ATOM 784 O O . SER A 1 99 ? -17.201 3.726 15.666 1.00 96.50 99 SER A O 1
ATOM 786 N N . LEU A 1 100 ? -16.731 3.448 17.848 1.00 95.50 100 LEU A N 1
ATOM 787 C CA . LEU A 1 100 ? -15.387 2.911 17.648 1.00 95.50 100 LEU A CA 1
ATOM 788 C C . LEU A 1 100 ? -15.412 1.558 16.928 1.00 95.50 100 LEU A C 1
ATOM 790 O O . LEU A 1 100 ? -14.574 1.335 16.061 1.00 95.50 100 LEU A O 1
ATOM 794 N N . GLU A 1 101 ? -16.375 0.687 17.231 1.00 95.00 101 GLU A N 1
ATOM 795 C CA . GLU A 1 101 ? -16.554 -0.597 16.540 1.00 95.00 101 GLU A CA 1
ATOM 796 C C . GLU A 1 101 ? -16.895 -0.407 15.061 1.00 95.00 101 GLU A C 1
ATOM 798 O O . GLU A 1 101 ? -16.236 -0.995 14.210 1.00 95.00 101 GLU A O 1
ATOM 803 N N . ARG A 1 102 ? -17.824 0.500 14.733 1.00 96.81 102 ARG A N 1
ATOM 804 C CA . ARG A 1 102 ? -18.132 0.841 13.332 1.00 96.81 102 ARG A CA 1
ATOM 805 C C . ARG A 1 102 ? -16.916 1.388 12.588 1.00 96.81 102 ARG A C 1
ATOM 807 O O . ARG A 1 102 ? -16.704 1.071 11.422 1.00 96.81 102 ARG A O 1
ATOM 814 N N . ARG A 1 103 ? -16.097 2.212 13.253 1.00 96.12 103 ARG A N 1
ATOM 815 C CA . ARG A 1 103 ? -14.833 2.688 12.672 1.00 96.12 103 ARG A CA 1
ATOM 816 C C . ARG A 1 103 ? -13.838 1.543 12.480 1.00 96.12 103 ARG A C 1
ATOM 818 O O . ARG A 1 103 ? -13.097 1.579 11.505 1.00 96.12 103 ARG A O 1
ATOM 825 N N . ARG A 1 104 ? -13.818 0.555 13.381 1.00 95.75 104 ARG A N 1
ATOM 826 C CA . ARG A 1 104 ? -12.939 -0.617 13.295 1.00 95.75 104 ARG A CA 1
ATOM 827 C C . ARG A 1 104 ? -13.282 -1.456 12.076 1.00 95.75 104 ARG A C 1
ATOM 829 O O . ARG A 1 104 ? -12.386 -1.735 11.296 1.00 95.75 104 ARG A O 1
ATOM 836 N N . GLU A 1 105 ? -14.559 -1.772 11.893 1.00 96.50 105 GLU A N 1
ATOM 837 C CA . GLU A 1 105 ? -15.046 -2.535 10.739 1.00 96.50 105 GLU A CA 1
ATOM 838 C C . GLU A 1 105 ? -14.687 -1.845 9.417 1.00 96.50 105 GLU A C 1
ATOM 840 O O . GLU A 1 105 ? -14.114 -2.471 8.533 1.00 96.50 105 GLU A O 1
ATOM 845 N N . ALA A 1 106 ? -14.923 -0.532 9.315 1.00 96.62 106 ALA A N 1
ATOM 846 C CA . ALA A 1 106 ? -14.563 0.233 8.120 1.00 96.62 106 ALA A CA 1
ATOM 847 C C . ALA A 1 106 ? -13.049 0.223 7.838 1.00 96.62 106 ALA A C 1
ATOM 849 O O . ALA A 1 106 ? -12.624 0.190 6.687 1.00 96.62 106 ALA A O 1
ATOM 850 N N . LEU A 1 107 ? -12.224 0.263 8.887 1.00 96.94 107 LEU A N 1
ATOM 851 C CA . LEU A 1 107 ? -10.771 0.232 8.750 1.00 96.94 107 LEU A CA 1
ATOM 852 C C . LEU A 1 107 ? -10.264 -1.168 8.370 1.00 96.94 107 LEU A C 1
ATOM 854 O O . LEU A 1 107 ? -9.318 -1.285 7.599 1.00 96.94 107 LEU A O 1
ATOM 858 N N . GLU A 1 108 ? -10.885 -2.224 8.897 1.00 96.56 108 GLU A N 1
ATOM 859 C CA . GLU A 1 108 ? -10.604 -3.615 8.521 1.00 96.56 108 GLU A CA 1
ATOM 860 C C . GLU A 1 108 ? -10.944 -3.872 7.046 1.00 96.56 108 GLU A C 1
ATOM 862 O O . GLU A 1 108 ? -10.156 -4.509 6.348 1.00 96.56 108 GLU A O 1
ATOM 867 N N . GLU A 1 109 ? -12.059 -3.324 6.554 1.00 97.44 109 GLU A N 1
ATOM 868 C CA . GLU A 1 109 ? -12.428 -3.368 5.134 1.00 97.44 109 GLU A CA 1
ATOM 869 C C . GLU A 1 109 ? -11.400 -2.629 4.263 1.00 97.44 109 GLU A C 1
ATOM 871 O O . GLU A 1 109 ? -10.896 -3.197 3.294 1.00 97.44 109 GLU A O 1
ATOM 876 N N . GLU A 1 110 ? -10.986 -1.419 4.658 1.00 96.81 110 GLU A N 1
ATOM 877 C CA . GLU A 1 110 ? -9.959 -0.662 3.929 1.00 96.81 110 GLU A CA 1
ATOM 878 C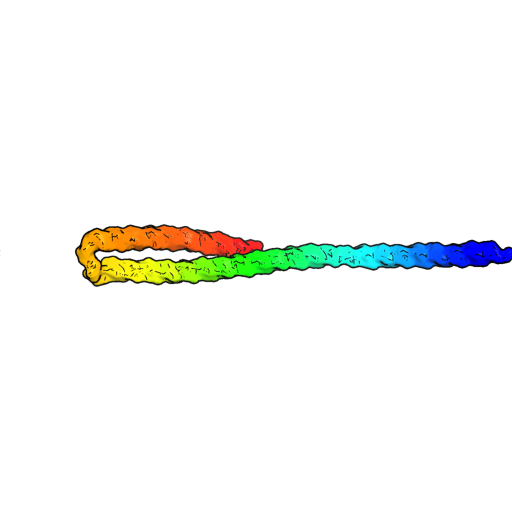 C . GLU A 1 110 ? -8.604 -1.393 3.902 1.00 96.81 110 GLU A C 1
ATOM 880 O O . GLU A 1 110 ? -7.914 -1.398 2.882 1.00 96.81 110 GLU A O 1
ATOM 885 N N . ILE A 1 111 ? -8.210 -2.039 5.005 1.00 96.94 111 ILE A N 1
ATOM 886 C CA . ILE A 1 111 ? -6.994 -2.864 5.050 1.00 96.94 111 ILE A CA 1
ATOM 887 C C . ILE A 1 111 ? -7.090 -3.998 4.031 1.00 96.94 111 ILE A C 1
ATOM 889 O O . ILE A 1 111 ? -6.127 -4.231 3.301 1.00 96.94 111 ILE A O 1
ATOM 893 N N . LEU A 1 112 ? -8.239 -4.673 3.959 1.00 96.44 112 LEU A N 1
ATOM 894 C CA . LEU A 1 112 ? -8.455 -5.788 3.043 1.00 96.44 112 LEU A CA 1
ATOM 895 C C . LEU A 1 112 ? -8.364 -5.338 1.578 1.00 96.44 112 LEU A C 1
ATOM 897 O O . LEU A 1 112 ? -7.698 -5.988 0.777 1.00 96.44 112 LEU A O 1
ATOM 901 N N . GLU A 1 113 ? -8.951 -4.188 1.241 1.00 95.69 113 GLU A N 1
ATOM 902 C CA . GLU A 1 113 ? -8.820 -3.585 -0.091 1.00 95.69 113 GLU A CA 1
ATOM 903 C C . GLU A 1 113 ? -7.361 -3.263 -0.437 1.00 95.69 113 GLU A C 1
ATOM 905 O O . GLU A 1 113 ? -6.899 -3.540 -1.544 1.00 95.69 113 GLU A O 1
ATOM 910 N N . VAL A 1 114 ? -6.602 -2.704 0.509 1.00 95.38 114 VAL A N 1
ATOM 911 C CA . VAL A 1 114 ? -5.186 -2.388 0.286 1.00 95.38 114 VAL A CA 1
ATOM 912 C C . VAL A 1 114 ? -4.345 -3.655 0.140 1.00 95.38 114 VAL A C 1
ATOM 914 O O . VAL A 1 114 ? -3.420 -3.664 -0.670 1.00 95.38 114 VAL A O 1
ATOM 917 N N . MET A 1 115 ? -4.661 -4.727 0.872 1.00 93.19 115 MET A N 1
ATOM 918 C CA . MET A 1 115 ? -4.000 -6.024 0.699 1.00 93.19 115 MET A CA 1
ATOM 919 C C . MET A 1 115 ? -4.187 -6.565 -0.722 1.00 93.19 115 MET A C 1
ATOM 921 O O . MET A 1 115 ? -3.209 -7.015 -1.309 1.00 93.19 115 MET A O 1
ATOM 925 N N . LEU A 1 116 ? -5.390 -6.446 -1.296 1.00 94.12 116 LEU A N 1
ATOM 926 C CA . LEU A 1 116 ? -5.649 -6.845 -2.685 1.00 94.12 116 LEU A CA 1
ATOM 927 C C . LEU A 1 116 ? -4.822 -6.017 -3.677 1.00 94.12 116 LEU A C 1
ATOM 929 O O . LEU A 1 116 ? -4.203 -6.570 -4.577 1.00 94.12 116 LEU A O 1
ATOM 933 N N . VAL A 1 117 ? -4.745 -4.696 -3.481 1.00 90.56 117 VAL A N 1
ATOM 934 C CA . VAL A 1 117 ? -3.925 -3.815 -4.337 1.00 90.56 117 VAL A CA 1
ATOM 935 C C . VAL A 1 117 ? -2.436 -4.161 -4.253 1.00 90.56 117 VAL A C 1
ATOM 937 O O . VAL A 1 117 ? -1.723 -4.053 -5.248 1.00 90.56 117 VAL A O 1
ATOM 940 N N . VAL A 1 118 ? -1.953 -4.536 -3.066 1.00 90.44 118 VAL A N 1
ATOM 941 C CA . VAL A 1 118 ? -0.569 -4.980 -2.866 1.00 90.44 118 VAL A CA 1
ATOM 942 C C . VAL A 1 118 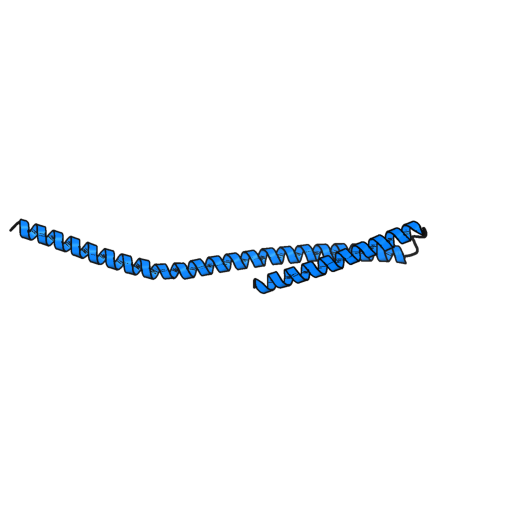? -0.324 -6.303 -3.586 1.00 90.44 118 VAL A C 1
ATOM 944 O O . VAL A 1 118 ? 0.657 -6.390 -4.312 1.00 90.44 118 VAL A O 1
ATOM 947 N N . GLU A 1 119 ? -1.219 -7.282 -3.441 1.00 88.75 119 GLU A N 1
ATOM 948 C CA . GLU A 1 119 ? -1.114 -8.595 -4.095 1.00 88.75 119 GLU A CA 1
ATOM 949 C C . GLU A 1 119 ? -1.160 -8.485 -5.628 1.00 88.75 119 GLU A C 1
ATOM 951 O O . GLU A 1 119 ? -0.368 -9.122 -6.312 1.00 88.75 119 GLU A O 1
ATOM 956 N N . ASP A 1 120 ? -2.005 -7.608 -6.176 1.00 87.69 120 ASP A N 1
ATOM 957 C CA . ASP A 1 120 ? -2.071 -7.337 -7.620 1.00 87.69 120 ASP A CA 1
ATOM 958 C C . ASP A 1 120 ? -0.809 -6.637 -8.171 1.00 87.69 120 ASP A C 1
ATOM 960 O O . ASP A 1 120 ? -0.569 -6.637 -9.384 1.00 87.69 120 ASP A O 1
ATOM 964 N N . ALA A 1 121 ? -0.028 -5.985 -7.303 1.00 85.00 121 ALA A N 1
ATOM 965 C CA . ALA A 1 121 ? 1.189 -5.263 -7.667 1.00 85.00 121 ALA A CA 1
ATOM 966 C C . ALA A 1 121 ? 2.479 -6.096 -7.515 1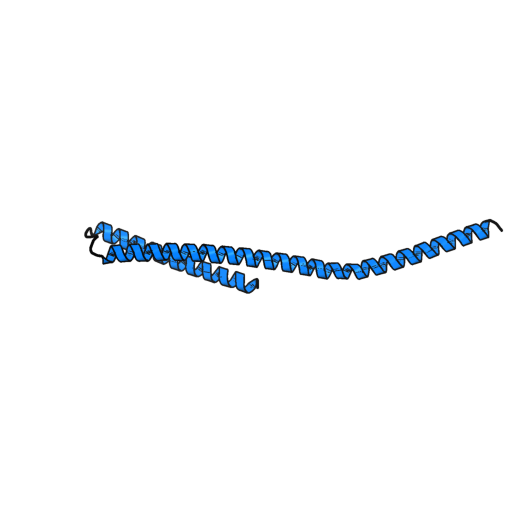.00 85.00 121 ALA A C 1
ATOM 968 O O . ALA A 1 121 ? 3.532 -5.632 -7.974 1.00 85.00 121 ALA A O 1
ATOM 969 N N . GLU A 1 122 ? 2.411 -7.270 -6.876 1.00 77.50 122 GLU A N 1
ATOM 970 C CA . GLU A 1 122 ? 3.508 -8.250 -6.743 1.00 77.50 122 GLU A CA 1
ATOM 971 C C . GLU A 1 122 ? 3.687 -9.113 -8.007 1.00 77.50 122 GLU A C 1
ATOM 973 O O . GLU A 1 122 ? 4.866 -9.350 -8.374 1.00 77.50 122 GLU A O 1
#

Mean predicted aligned error: 9.76 Å

Nearest PDB structures (foldseek):
  6b87-assembly3_C  TM=8.847E-01  e=1.552E-01  synthetic construct
  2i1k-assembly1_A  TM=9.448E-01  e=6.629E-01  Spodoptera frugiperda
  8i4v-assembly1_A  TM=4.781E-01  e=1.604E+00  Saccharomyces cerevisiae S288C
  5ew5-assembly4_D  TM=4.655E-01  e=4.405E+00  Escherichia coli

Sequence (122 aa):
MGQVQQLYKLQQYDTEIREKTQRLREVLQAQKGNQVLQAAKARLETAVSTLQSGQIKHKDLTLELQGLNTKVKSSENRLYSGKVTNTKELSDLQSEIASLERRREALEEEILEVMLVVEDAE

Secondary structure (DSSP, 8-state):
-HHHHHHHHHHHHHHHHHHHHHHHHHHHHHHTHHHHHHHHHHHHHHHHHHHHHHHHHHHHHHHHHHHHHHHHHHHHHHHHTS----HHHHHHHHHHHHHHHHHHHHHHHHHHHHHHHHHHH-

Foldseek 3Di:
DVVVVVVVVVVVVVVVVVVVVVVVVVVVVVCVVVVVVVVVVVLLVVLVVQLVVLVVVLVVLVVVLVVLVVVLVVLVCVLPVCPDPDPVVNVVSVVVNVVSVVVNVVSVVVSVVSVVSNVVSD